Protein AF-A0A2A2KMS5-F1 (afdb_monomer_lite)

InterPro domains:
  IPR016186 C-type lectin-like/link domain superfamily [G3DSA:3.10.100.10] (12-139)
  IPR016187 C-type lectin fold [SSF56436] (12-123)

Sequence (146 aa):
MTSGSTTSSASSTTTAIPDCQAAYGQFGIGWTYWPGDATSEPGCFGVVDDANVASPDVQGIKDFCTNGGPPGATPASFHSQAQYDFLNTPTRLGSAAPAWLNLYYDMTTGVLMWIDGSPVDYIRAPLTSTDPTTTMQGWFFDVITL

Foldseek 3Di:
DDDDDDDPPDPPPPPPQDDLCVVKVVLVWDKDWDCDDPFGHTDIDTEDDDPVQDDQDLVSQQVCQCVSTDHPGGFADDGDPVVVVVCPDCVRCNNCPLPEGQWEAAPVVRDIAGVSRDDPNDDDFPPPDPDLQPPRVRHDYHYDDD

Organism: NCBI:txid2018661

Secondary structure (DSSP, 8-state):
---------------PPP-HHHHHGGGSSEEEEE---SSS--EEEEE---TT---SSHHHHHHHHHHHSSTT--PPP---HHHHHHHSSTTTTGGGPSPP-SEEEETTTTEEEETT--------S-TT-S-TTTS--SS---EE--

Radius of gyration: 19.94 Å; chains: 1; bounding box: 72×35×49 Å

pLDDT: mean 72.01, std 18.48, range [36.19, 93.88]

Structure (mmCIF, N/CA/C/O backbone):
data_AF-A0A2A2KMS5-F1
#
_entry.id   AF-A0A2A2KMS5-F1
#
loop_
_atom_site.group_PDB
_atom_site.id
_atom_site.type_symbol
_atom_site.label_atom_id
_atom_site.label_alt_id
_atom_site.label_comp_id
_atom_site.label_asym_id
_atom_site.label_entity_id
_atom_site.label_seq_id
_atom_site.pdbx_PDB_ins_code
_atom_site.Cartn_x
_atom_site.Cartn_y
_atom_site.Cartn_z
_atom_site.occupancy
_atom_site.B_iso_or_equiv
_atom_site.auth_seq_id
_atom_site.auth_comp_id
_atom_site.auth_asym_id
_atom_site.auth_atom_id
_atom_site.pdbx_PDB_model_num
ATOM 1 N N . MET A 1 1 ? 50.938 -22.077 32.278 1.00 42.78 1 MET A N 1
ATOM 2 C CA . MET A 1 1 ? 49.485 -22.012 32.023 1.00 42.78 1 MET A CA 1
ATOM 3 C C . MET A 1 1 ? 49.242 -20.756 31.209 1.00 42.78 1 MET A C 1
ATOM 5 O O . MET A 1 1 ? 49.459 -19.665 31.714 1.00 42.78 1 MET A O 1
ATOM 9 N N . THR A 1 2 ? 48.966 -20.920 29.921 1.00 37.75 2 THR A N 1
ATOM 10 C CA . THR A 1 2 ? 48.844 -19.838 28.938 1.00 37.75 2 THR A CA 1
ATOM 11 C C . THR A 1 2 ? 47.369 -19.455 28.853 1.00 37.75 2 THR A C 1
ATOM 13 O O . THR A 1 2 ? 46.577 -20.234 28.332 1.00 37.75 2 THR A O 1
ATOM 16 N N . SER A 1 3 ? 46.978 -18.300 29.395 1.00 40.94 3 SER A N 1
ATOM 17 C CA . SER A 1 3 ? 45.624 -17.768 29.196 1.00 40.94 3 SER A CA 1
ATOM 18 C C . SER A 1 3 ? 45.600 -16.953 27.910 1.00 40.94 3 SER A C 1
ATOM 20 O O . SER A 1 3 ? 46.108 -15.835 27.864 1.00 40.94 3 SER A O 1
ATOM 22 N N . GLY A 1 4 ? 45.034 -17.542 26.858 1.00 36.56 4 GLY A N 1
ATOM 23 C CA . GLY A 1 4 ? 44.615 -16.818 25.667 1.00 36.56 4 GLY A CA 1
ATOM 24 C C . GLY A 1 4 ? 43.262 -16.169 25.931 1.00 36.56 4 GLY A C 1
ATOM 25 O O . GLY A 1 4 ? 42.270 -16.871 26.105 1.00 36.56 4 GLY A O 1
ATOM 26 N N . SER A 1 5 ? 43.223 -14.839 25.972 1.00 42.84 5 SER A N 1
ATOM 27 C CA . SER A 1 5 ? 41.966 -14.095 25.917 1.00 42.84 5 SER A CA 1
ATOM 28 C C . SER A 1 5 ? 41.527 -14.004 24.462 1.00 42.84 5 SER A C 1
ATOM 30 O O . SER A 1 5 ? 42.164 -13.345 23.644 1.00 42.84 5 SER A O 1
ATOM 32 N N . THR A 1 6 ? 40.447 -14.708 24.147 1.00 38.12 6 THR A N 1
ATOM 33 C CA . THR A 1 6 ? 39.718 -14.639 22.883 1.00 38.12 6 THR A CA 1
ATOM 34 C C . THR A 1 6 ? 39.171 -13.234 22.663 1.00 38.12 6 THR A C 1
ATOM 36 O O . THR A 1 6 ? 38.323 -12.758 23.417 1.00 38.12 6 THR A O 1
ATOM 39 N N . THR A 1 7 ? 39.641 -12.579 21.607 1.00 40.41 7 THR A N 1
ATOM 40 C CA . THR A 1 7 ? 39.028 -11.381 21.041 1.00 40.41 7 THR A CA 1
ATOM 41 C C . THR A 1 7 ? 37.698 -11.788 20.409 1.00 40.41 7 THR A C 1
ATOM 43 O O . THR A 1 7 ? 37.676 -12.490 19.400 1.00 40.41 7 THR A O 1
ATOM 46 N N . SER A 1 8 ? 36.578 -11.382 21.004 1.00 40.72 8 SER A N 1
ATOM 47 C CA . SER A 1 8 ? 35.264 -11.521 20.378 1.00 40.72 8 SER A CA 1
ATOM 48 C C . SER A 1 8 ? 35.174 -10.545 19.207 1.00 40.72 8 SER A C 1
ATOM 50 O O . SER A 1 8 ? 35.005 -9.342 19.402 1.00 40.72 8 SER A O 1
ATOM 52 N N . SER A 1 9 ? 35.312 -11.047 17.982 1.00 39.84 9 SER A N 1
ATOM 53 C CA . SER A 1 9 ? 34.976 -10.293 16.776 1.00 39.84 9 SER A CA 1
ATOM 54 C C . SER A 1 9 ? 33.463 -10.082 16.736 1.00 39.84 9 SER A C 1
ATOM 56 O O . SER A 1 9 ? 32.705 -11.014 16.476 1.00 39.84 9 SER A O 1
ATOM 58 N N . ALA A 1 10 ? 33.017 -8.854 16.998 1.00 48.78 10 ALA A N 1
ATOM 59 C CA . ALA A 1 10 ? 31.669 -8.429 16.658 1.00 48.78 10 ALA A CA 1
ATOM 60 C C . ALA A 1 10 ? 31.538 -8.456 15.127 1.00 48.78 10 ALA A C 1
ATOM 62 O O . ALA A 1 10 ? 32.178 -7.673 14.426 1.00 48.78 10 ALA A O 1
ATOM 63 N N . SER A 1 11 ? 30.755 -9.399 14.606 1.00 42.38 11 SER A N 1
ATOM 64 C CA . SER A 1 11 ? 30.385 -9.426 13.194 1.00 42.38 11 SER A CA 1
ATOM 65 C C . SER A 1 11 ? 29.324 -8.351 12.976 1.00 42.38 11 SER A C 1
ATOM 67 O O . SER A 1 11 ? 28.158 -8.530 13.317 1.00 42.38 11 SER A O 1
ATOM 69 N N . SER A 1 12 ? 29.741 -7.189 12.482 1.00 47.47 12 SER A N 1
ATOM 70 C CA . SER A 1 12 ? 28.830 -6.147 12.020 1.00 47.47 12 SER A CA 1
ATOM 71 C C . SER A 1 12 ? 28.244 -6.596 10.686 1.00 47.47 12 SER A C 1
ATOM 73 O O . SER A 1 12 ? 28.841 -6.384 9.634 1.00 47.47 12 SER A O 1
ATOM 75 N N . THR A 1 13 ? 27.096 -7.269 10.714 1.00 44.38 13 THR A N 1
ATOM 76 C CA . THR A 1 13 ? 26.339 -7.547 9.493 1.00 44.38 13 THR A CA 1
ATOM 77 C C . THR A 1 13 ? 25.723 -6.227 9.046 1.00 44.38 13 THR A C 1
ATOM 79 O O . THR A 1 13 ? 24.723 -5.771 9.591 1.00 44.38 13 THR A O 1
ATOM 82 N N . THR A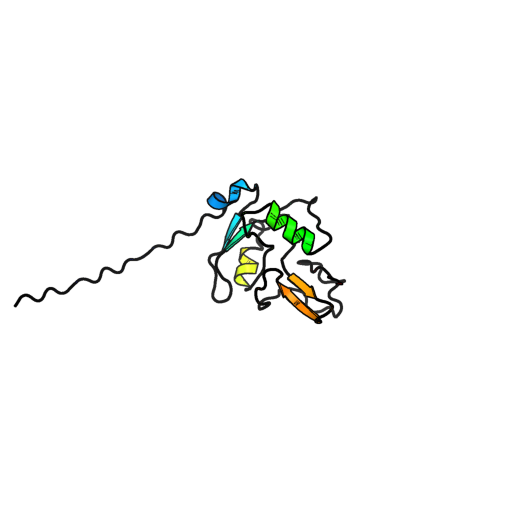 1 14 ? 26.361 -5.551 8.095 1.00 48.41 14 THR A N 1
ATOM 83 C CA . THR A 1 14 ? 25.714 -4.464 7.363 1.00 48.41 14 THR A CA 1
ATOM 84 C C . THR A 1 14 ? 24.609 -5.110 6.537 1.00 48.41 14 THR A C 1
ATOM 86 O O . THR A 1 14 ? 24.880 -5.676 5.480 1.00 48.41 14 THR A O 1
ATOM 89 N N . THR A 1 15 ? 23.378 -5.115 7.047 1.00 56.84 15 THR A N 1
ATOM 90 C CA . THR A 1 15 ? 22.212 -5.546 6.274 1.00 56.84 15 THR A CA 1
ATOM 91 C C . THR A 1 15 ? 22.115 -4.620 5.069 1.00 56.84 15 THR A C 1
ATOM 93 O O . THR A 1 15 ? 21.795 -3.440 5.213 1.00 56.84 15 THR A O 1
ATOM 96 N N . ALA A 1 16 ? 22.484 -5.123 3.891 1.00 71.06 16 ALA A N 1
ATOM 97 C CA . ALA A 1 16 ? 22.316 -4.383 2.654 1.00 71.06 16 ALA A CA 1
ATOM 98 C C . ALA A 1 16 ? 20.827 -4.056 2.503 1.00 71.06 16 ALA A C 1
ATOM 100 O O . ALA A 1 16 ? 19.985 -4.943 2.646 1.00 71.06 16 ALA A O 1
ATOM 101 N N . ILE A 1 17 ? 20.511 -2.783 2.259 1.00 77.94 17 ILE A N 1
ATOM 102 C CA . ILE A 1 17 ? 19.147 -2.356 1.951 1.00 77.94 17 ILE A CA 1
ATOM 103 C C . ILE A 1 17 ? 18.710 -3.132 0.697 1.00 77.94 17 ILE A C 1
ATOM 105 O O . ILE A 1 17 ? 19.404 -3.033 -0.319 1.00 77.94 17 ILE A O 1
ATOM 109 N N . PRO A 1 18 ? 17.618 -3.916 0.749 1.00 87.38 18 PRO A N 1
ATOM 110 C CA . PRO A 1 18 ? 17.107 -4.618 -0.418 1.00 87.38 18 PRO A CA 1
ATOM 111 C C . PRO A 1 18 ? 16.808 -3.650 -1.564 1.00 87.38 18 PRO A C 1
ATOM 113 O O . PRO A 1 18 ? 16.114 -2.648 -1.386 1.00 87.38 18 PRO A O 1
ATOM 116 N N . ASP A 1 19 ? 17.314 -3.962 -2.755 1.00 90.25 19 ASP A N 1
ATOM 117 C CA . ASP A 1 19 ? 16.986 -3.221 -3.970 1.00 90.25 19 ASP A CA 1
ATOM 118 C C . ASP A 1 19 ? 15.715 -3.811 -4.598 1.00 90.25 19 ASP A C 1
ATOM 120 O O . ASP A 1 19 ? 15.759 -4.736 -5.414 1.00 90.25 19 ASP A O 1
ATOM 124 N N . CYS A 1 20 ? 14.561 -3.285 -4.182 1.00 92.44 20 CYS A N 1
ATOM 125 C CA . CYS A 1 20 ? 13.266 -3.716 -4.708 1.00 92.44 20 CYS A CA 1
ATOM 126 C C . CYS A 1 20 ? 13.131 -3.459 -6.214 1.00 92.44 20 CYS A C 1
ATOM 128 O O . CYS A 1 20 ? 12.462 -4.231 -6.898 1.00 92.44 20 CYS A O 1
ATOM 130 N N . GLN A 1 21 ? 13.765 -2.407 -6.745 1.00 90.75 21 GLN A N 1
ATOM 131 C CA . GLN A 1 21 ? 13.703 -2.110 -8.174 1.00 90.75 21 GLN A CA 1
ATOM 132 C C . GLN A 1 21 ? 14.491 -3.146 -8.974 1.00 90.75 21 GLN A C 1
ATOM 134 O O . GLN A 1 21 ? 14.004 -3.619 -10.000 1.00 90.75 21 GLN A O 1
ATOM 139 N N . ALA A 1 22 ? 15.667 -3.555 -8.500 1.00 90.00 22 ALA A N 1
ATOM 140 C CA . ALA A 1 22 ? 16.408 -4.650 -9.119 1.00 90.00 22 ALA A CA 1
ATOM 141 C C . ALA A 1 22 ? 15.656 -5.989 -9.021 1.00 90.00 22 ALA A C 1
ATOM 143 O O . ALA A 1 22 ? 15.679 -6.772 -9.970 1.00 90.00 22 ALA A O 1
ATOM 144 N N . ALA A 1 23 ? 14.968 -6.251 -7.905 1.00 88.75 23 ALA A N 1
ATOM 145 C CA . ALA A 1 23 ? 14.243 -7.505 -7.687 1.00 88.75 23 ALA A CA 1
ATOM 146 C C . ALA A 1 23 ? 12.942 -7.615 -8.507 1.00 88.75 23 ALA A C 1
ATOM 148 O O . ALA A 1 23 ? 12.628 -8.678 -9.051 1.00 88.75 23 ALA A O 1
ATOM 149 N N . TYR A 1 24 ? 12.178 -6.525 -8.601 1.00 90.81 24 TYR A N 1
ATOM 150 C CA . TYR A 1 24 ? 10.800 -6.541 -9.104 1.00 90.81 24 TYR A CA 1
ATOM 151 C C . TYR A 1 24 ? 10.557 -5.588 -10.282 1.00 90.81 24 TYR A C 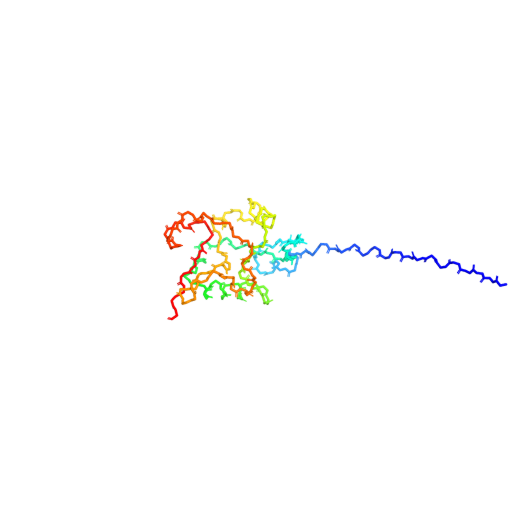1
ATOM 153 O O . TYR A 1 24 ? 9.461 -5.551 -10.838 1.00 90.81 24 TYR A O 1
ATOM 161 N N . GLY A 1 25 ? 11.576 -4.872 -10.759 1.00 85.50 25 GLY A N 1
ATOM 162 C CA . GLY A 1 25 ? 11.449 -3.977 -11.915 1.00 85.50 25 GLY A CA 1
ATOM 163 C C . GLY A 1 25 ? 11.005 -4.674 -13.208 1.00 85.50 25 GLY A C 1
ATOM 164 O O . GLY A 1 25 ? 10.450 -4.027 -14.091 1.00 85.50 25 GLY A O 1
ATOM 165 N N . GLN A 1 26 ? 11.172 -5.998 -13.305 1.00 85.50 26 GLN A N 1
ATOM 166 C CA . GLN A 1 26 ? 10.671 -6.817 -14.419 1.00 85.50 26 GLN A CA 1
ATOM 167 C C . GLN A 1 26 ? 9.144 -6.764 -14.603 1.00 85.50 26 GLN A C 1
ATOM 169 O O . GLN A 1 26 ? 8.660 -7.057 -15.691 1.00 85.50 26 GLN A O 1
ATOM 174 N N . PHE A 1 27 ? 8.396 -6.354 -13.573 1.00 81.88 27 PHE A N 1
ATOM 175 C CA . PHE A 1 27 ? 6.944 -6.170 -13.634 1.00 81.88 27 PHE A CA 1
ATOM 176 C C . PHE A 1 27 ? 6.528 -4.832 -14.270 1.00 81.88 27 PHE A C 1
ATOM 178 O O . PHE A 1 27 ? 5.343 -4.538 -14.359 1.00 81.88 27 PHE A O 1
ATOM 185 N N . GLY A 1 28 ? 7.482 -4.003 -14.716 1.00 77.62 28 GLY A N 1
ATOM 186 C CA . GLY A 1 28 ? 7.192 -2.707 -15.346 1.00 77.62 28 GLY A CA 1
ATOM 187 C C . GLY A 1 28 ? 6.677 -1.641 -14.373 1.00 77.62 28 GLY A C 1
ATOM 188 O O . GLY A 1 28 ? 6.212 -0.591 -14.802 1.00 77.62 28 GLY A O 1
ATOM 189 N N . ILE A 1 29 ? 6.778 -1.911 -13.071 1.00 81.75 29 ILE A N 1
ATOM 190 C CA . ILE A 1 29 ? 6.314 -1.067 -11.969 1.00 81.75 29 ILE A CA 1
ATOM 191 C C . ILE A 1 29 ? 7.532 -0.439 -11.280 1.00 81.75 29 ILE A C 1
ATOM 193 O O . ILE A 1 29 ? 8.599 -1.057 -11.201 1.00 81.75 29 ILE A O 1
ATOM 197 N N . GLY A 1 30 ? 7.385 0.793 -10.787 1.00 84.88 30 GLY A N 1
ATOM 198 C CA . GLY A 1 30 ? 8.384 1.422 -9.923 1.00 84.88 30 GLY A CA 1
ATOM 199 C C . GLY A 1 30 ? 8.287 0.867 -8.503 1.00 84.88 30 GLY A C 1
ATOM 200 O O . GLY A 1 30 ? 7.249 1.023 -7.861 1.00 84.88 30 GLY A O 1
ATOM 201 N N . TRP A 1 31 ? 9.356 0.238 -8.013 1.00 89.94 31 TRP A N 1
ATOM 202 C CA . TRP A 1 31 ? 9.422 -0.379 -6.689 1.00 89.94 31 TRP A CA 1
ATOM 203 C C . TRP A 1 31 ? 10.362 0.379 -5.756 1.00 89.94 31 TRP A C 1
ATOM 205 O O . TRP A 1 31 ? 11.508 0.667 -6.096 1.00 89.94 31 TRP A O 1
ATOM 215 N N . THR A 1 32 ? 9.907 0.640 -4.534 1.00 91.75 32 THR A N 1
ATOM 216 C CA . THR A 1 32 ? 10.717 1.254 -3.477 1.00 91.75 32 THR A CA 1
ATOM 217 C C . THR A 1 32 ? 10.777 0.352 -2.253 1.00 91.75 32 THR A C 1
ATOM 219 O O . THR A 1 32 ? 9.796 -0.301 -1.900 1.00 91.75 32 THR A O 1
ATOM 222 N N . TYR A 1 33 ? 11.922 0.350 -1.575 1.00 93.88 33 TYR A N 1
ATOM 223 C CA . TYR A 1 33 ? 12.073 -0.326 -0.292 1.00 93.88 33 TYR A CA 1
ATOM 224 C C . TYR A 1 33 ? 11.723 0.613 0.859 1.00 93.88 33 TYR A C 1
ATOM 226 O O . TYR A 1 33 ? 12.277 1.711 0.953 1.00 93.88 33 TYR A O 1
ATOM 234 N N . TRP A 1 34 ? 10.839 0.168 1.742 1.00 93.62 34 TRP A N 1
ATOM 235 C CA . TRP A 1 34 ? 10.599 0.760 3.050 1.00 93.62 34 TRP A CA 1
ATOM 236 C C . TRP A 1 34 ? 11.400 -0.022 4.105 1.00 93.62 34 TRP A C 1
ATOM 238 O O . TRP A 1 34 ? 11.227 -1.237 4.205 1.00 93.62 34 TRP A O 1
ATOM 248 N N . PRO A 1 35 ? 12.272 0.630 4.895 1.00 93.81 35 PRO A N 1
ATOM 249 C CA . PRO A 1 35 ? 13.103 -0.048 5.892 1.00 93.81 35 PRO A CA 1
ATOM 250 C C . PRO A 1 35 ? 12.374 -0.492 7.164 1.00 93.81 35 PRO A C 1
ATOM 252 O O . PRO A 1 35 ? 12.996 -1.172 7.979 1.00 93.81 35 PRO A O 1
ATOM 255 N N . GLY A 1 36 ? 11.100 -0.144 7.333 1.00 93.81 36 GLY A N 1
ATOM 256 C CA . GLY A 1 36 ? 10.374 -0.393 8.571 1.00 93.81 36 GLY A CA 1
ATOM 257 C C . GLY A 1 36 ? 10.600 0.690 9.627 1.00 93.81 36 GLY A C 1
ATOM 258 O O . GLY A 1 36 ? 11.527 1.501 9.550 1.00 93.81 36 GLY A O 1
ATOM 259 N N . ASP A 1 37 ? 9.737 0.682 10.634 1.00 93.38 37 ASP A N 1
ATOM 260 C CA . ASP A 1 37 ? 9.872 1.439 11.874 1.00 93.38 37 ASP A CA 1
ATOM 261 C C . ASP A 1 37 ? 9.340 0.615 13.064 1.00 93.38 37 ASP A C 1
ATOM 263 O O . ASP A 1 37 ? 9.283 -0.611 13.007 1.00 93.38 37 ASP A O 1
ATOM 267 N N . ALA A 1 38 ? 9.011 1.263 14.184 1.00 92.00 38 ALA A N 1
ATOM 268 C CA . ALA A 1 38 ? 8.545 0.573 15.385 1.00 92.00 38 ALA A CA 1
ATOM 269 C C . ALA A 1 38 ? 7.157 -0.081 15.241 1.00 92.00 38 ALA A C 1
ATOM 271 O O . ALA A 1 38 ? 6.826 -0.946 16.051 1.00 92.00 38 ALA A O 1
ATOM 272 N N . THR A 1 39 ? 6.342 0.347 14.273 1.00 88.06 39 THR A N 1
ATOM 273 C CA . THR A 1 39 ? 4.965 -0.136 14.076 1.00 88.06 39 THR A CA 1
ATOM 274 C C . THR A 1 39 ? 4.714 -0.675 12.672 1.00 88.06 39 THR A C 1
ATOM 276 O O . THR A 1 39 ? 3.678 -1.277 12.438 1.00 88.06 39 THR A O 1
ATOM 279 N N . SER A 1 40 ? 5.654 -0.501 11.745 1.00 89.44 40 SER A N 1
ATOM 280 C CA . SER A 1 40 ? 5.550 -0.930 10.354 1.00 89.44 40 SER A CA 1
ATOM 281 C C . SER A 1 40 ? 6.733 -1.815 9.973 1.00 89.44 40 SER A C 1
ATOM 283 O O . SER A 1 40 ? 7.890 -1.417 10.114 1.00 89.44 40 SER A O 1
ATOM 285 N N . GLU A 1 41 ? 6.456 -3.015 9.468 1.00 91.62 41 GLU A N 1
ATOM 286 C CA . GLU A 1 41 ? 7.494 -3.933 8.999 1.00 91.62 41 GLU A CA 1
ATOM 287 C C . GLU A 1 41 ? 8.156 -3.435 7.696 1.00 91.62 41 GLU A C 1
ATOM 289 O O . GLU A 1 41 ? 7.526 -2.734 6.897 1.00 91.62 41 GLU A O 1
ATOM 294 N N . PRO A 1 42 ? 9.437 -3.772 7.449 1.00 93.19 42 PRO A N 1
ATOM 295 C CA . PRO A 1 42 ? 10.085 -3.479 6.175 1.00 93.19 42 PRO A CA 1
ATOM 296 C C . PRO A 1 42 ? 9.407 -4.196 5.003 1.00 93.19 42 PRO A C 1
ATOM 298 O O . PRO A 1 42 ? 8.951 -5.330 5.133 1.00 93.19 42 PRO A O 1
ATOM 301 N N . GLY A 1 43 ? 9.422 -3.581 3.820 1.00 92.50 43 GLY A N 1
ATOM 302 C CA . GLY A 1 43 ? 8.783 -4.169 2.643 1.00 92.50 43 GLY A CA 1
ATOM 303 C C . GLY A 1 43 ? 9.063 -3.440 1.335 1.00 92.50 43 GLY A C 1
ATOM 304 O O . GLY A 1 43 ? 9.547 -2.307 1.317 1.00 92.50 43 GLY A O 1
ATOM 305 N N . CYS A 1 44 ? 8.752 -4.105 0.223 1.00 93.19 44 CYS A N 1
ATOM 306 C CA . CYS A 1 44 ? 8.813 -3.519 -1.113 1.00 93.19 44 CYS A CA 1
ATOM 307 C C . CYS A 1 44 ? 7.425 -3.054 -1.548 1.00 93.19 44 CYS A C 1
ATOM 309 O O . CYS A 1 44 ? 6.480 -3.837 -1.536 1.00 93.19 44 CYS A O 1
ATOM 311 N N . PHE A 1 45 ? 7.329 -1.803 -1.990 1.00 91.56 45 PHE A N 1
ATOM 312 C CA . PHE A 1 45 ? 6.083 -1.186 -2.437 1.00 91.56 45 PHE A CA 1
ATOM 313 C C . PHE A 1 45 ? 6.197 -0.809 -3.908 1.00 91.56 45 PHE A C 1
ATOM 315 O O . PHE A 1 45 ? 7.138 -0.111 -4.289 1.00 91.56 45 PHE A O 1
ATOM 322 N N . GLY A 1 46 ? 5.252 -1.288 -4.714 1.00 89.31 46 GLY A N 1
ATOM 323 C CA . GLY A 1 46 ? 5.127 -0.966 -6.131 1.00 89.31 46 GLY A CA 1
ATOM 324 C C . GLY A 1 46 ? 4.008 0.046 -6.354 1.00 89.31 46 GLY A C 1
ATOM 325 O O . GLY A 1 46 ? 2.935 -0.099 -5.772 1.00 89.31 46 GLY A O 1
ATOM 326 N N . VAL A 1 47 ? 4.247 1.060 -7.185 1.00 85.12 47 VAL A N 1
ATOM 327 C CA . VAL A 1 47 ? 3.224 2.051 -7.557 1.00 85.12 47 VAL A CA 1
ATOM 328 C C . VAL A 1 47 ? 2.876 1.909 -9.028 1.00 85.12 47 VAL A C 1
ATOM 330 O O . VAL A 1 47 ? 3.750 1.986 -9.893 1.00 85.12 47 VAL A O 1
ATOM 333 N N . VAL A 1 48 ? 1.586 1.736 -9.301 1.00 80.00 48 VAL A N 1
ATOM 334 C CA . VAL A 1 48 ? 1.042 1.672 -10.657 1.00 80.00 48 VAL A CA 1
ATOM 335 C C . VAL A 1 48 ? 0.257 2.941 -10.931 1.00 80.00 48 VAL A C 1
ATOM 337 O O . VAL A 1 48 ? -0.697 3.246 -10.223 1.00 80.00 48 VAL A O 1
ATOM 340 N N . ASP A 1 49 ? 0.670 3.657 -11.972 1.00 76.94 49 ASP A N 1
ATOM 341 C CA . ASP A 1 49 ? -0.004 4.848 -12.479 1.00 76.94 49 ASP A CA 1
ATOM 342 C C . ASP A 1 49 ? -0.641 4.526 -13.838 1.00 76.94 49 ASP A C 1
ATOM 344 O O . ASP A 1 49 ? -0.101 4.854 -14.895 1.00 76.94 49 ASP A O 1
ATOM 348 N N . ASP A 1 50 ? -1.749 3.781 -13.813 1.00 71.31 50 ASP A N 1
ATOM 349 C CA . ASP A 1 50 ? -2.504 3.426 -15.017 1.00 71.31 50 ASP A CA 1
ATOM 350 C C . ASP A 1 50 ? -3.975 3.813 -14.853 1.00 71.31 50 ASP A C 1
ATOM 352 O O . ASP A 1 50 ? -4.738 3.178 -14.125 1.00 71.31 50 ASP A O 1
ATOM 356 N N . ALA A 1 51 ? -4.380 4.850 -15.588 1.00 64.31 51 ALA A N 1
ATOM 357 C CA . ALA A 1 51 ? -5.747 5.363 -15.604 1.00 64.31 51 ALA A CA 1
ATOM 358 C C . ALA A 1 51 ? -6.788 4.347 -16.117 1.00 64.31 51 ALA A C 1
ATOM 360 O O . ALA A 1 51 ? -7.987 4.577 -15.965 1.00 64.31 51 ALA A O 1
ATOM 361 N N . ASN A 1 52 ? -6.356 3.237 -16.726 1.00 62.81 52 ASN A N 1
ATOM 362 C CA . ASN A 1 52 ? -7.233 2.164 -17.196 1.00 62.81 52 ASN A CA 1
ATOM 363 C C . ASN A 1 52 ? -7.405 1.041 -16.163 1.00 62.81 52 ASN A C 1
ATOM 365 O O . ASN A 1 52 ? -8.282 0.194 -16.331 1.00 62.81 52 ASN A O 1
ATOM 369 N N . VAL A 1 53 ? -6.614 1.040 -15.086 1.00 62.62 53 VAL A N 1
ATOM 370 C CA . VAL A 1 53 ? -6.733 0.102 -13.961 1.00 62.62 53 VAL A CA 1
ATOM 371 C C . VAL A 1 53 ? -7.622 0.738 -12.890 1.00 62.62 53 VAL A C 1
ATOM 373 O O . VAL A 1 53 ? -7.217 1.021 -11.766 1.00 62.62 53 VAL A O 1
ATOM 376 N N . ALA A 1 54 ? -8.873 1.002 -13.259 1.00 59.22 54 ALA A N 1
ATOM 377 C CA . ALA A 1 54 ? -9.921 1.309 -12.297 1.00 59.22 54 ALA A CA 1
ATOM 378 C C . ALA A 1 54 ? -10.650 0.001 -11.974 1.00 59.22 54 ALA A C 1
ATOM 380 O O . ALA A 1 54 ? -11.509 -0.437 -12.740 1.00 59.22 54 ALA A O 1
ATOM 381 N N . SER A 1 55 ? -10.280 -0.650 -10.868 1.00 63.75 55 SER A N 1
ATOM 382 C CA . SER A 1 55 ? -11.080 -1.765 -10.359 1.00 63.75 55 SER A CA 1
ATOM 383 C C . SER A 1 55 ? -12.291 -1.203 -9.615 1.00 63.75 55 SER A C 1
ATOM 385 O O . SER A 1 55 ? -12.101 -0.356 -8.741 1.00 63.75 55 SER A O 1
ATOM 387 N N . PRO A 1 56 ? -13.520 -1.638 -9.934 1.00 61.22 56 PRO A N 1
ATOM 388 C CA . PRO A 1 56 ? -14.705 -1.216 -9.200 1.00 61.22 56 PRO A CA 1
ATOM 389 C C . PRO A 1 56 ? -14.834 -1.918 -7.847 1.00 61.22 56 PRO A C 1
ATOM 391 O O . PRO A 1 56 ? -15.657 -1.482 -7.052 1.00 61.22 56 PRO A O 1
ATOM 394 N N . ASP A 1 57 ? -14.069 -2.993 -7.609 1.00 68.12 57 ASP A N 1
ATOM 395 C CA . ASP A 1 57 ? -14.182 -3.792 -6.396 1.00 68.12 57 ASP A CA 1
ATOM 396 C C . ASP A 1 57 ? -12.837 -4.273 -5.817 1.00 68.12 57 ASP A C 1
ATOM 398 O O . ASP A 1 57 ? -11.802 -4.311 -6.498 1.00 68.12 57 ASP A O 1
ATOM 402 N N . VAL A 1 58 ? -12.867 -4.669 -4.540 1.00 70.50 58 VAL A N 1
ATOM 403 C CA . VAL A 1 58 ? -11.749 -5.265 -3.789 1.00 70.50 58 VAL A CA 1
ATOM 404 C C . VAL A 1 58 ? -11.109 -6.446 -4.522 1.00 70.50 58 VAL A C 1
ATOM 406 O O . VAL A 1 58 ? -9.883 -6.590 -4.493 1.00 70.50 58 VAL A O 1
ATOM 409 N N . GLN A 1 59 ? -11.903 -7.315 -5.152 1.00 76.44 59 GLN A N 1
ATOM 410 C CA . GLN A 1 59 ? -11.374 -8.519 -5.789 1.00 76.44 59 GLN A CA 1
ATOM 411 C C . GLN A 1 59 ? -10.522 -8.161 -7.006 1.00 76.44 59 GLN A C 1
ATOM 413 O O . GLN A 1 59 ? -9.419 -8.687 -7.141 1.00 76.44 59 GLN A O 1
ATOM 418 N N . GLY A 1 60 ? -10.955 -7.213 -7.832 1.00 77.88 60 GLY A N 1
ATOM 419 C CA . GLY A 1 60 ? -10.177 -6.764 -8.980 1.00 77.88 60 GLY A CA 1
ATOM 420 C C . GLY A 1 60 ? -8.865 -6.075 -8.584 1.00 77.88 60 GLY A C 1
ATOM 421 O O . GLY A 1 60 ? -7.873 -6.223 -9.295 1.00 77.88 60 GLY A O 1
ATOM 422 N N . ILE A 1 61 ? -8.788 -5.416 -7.418 1.00 76.94 61 ILE A N 1
ATOM 423 C CA . ILE A 1 61 ? -7.515 -4.874 -6.899 1.00 76.94 61 ILE A CA 1
ATOM 424 C C . ILE A 1 61 ? -6.578 -6.022 -6.483 1.00 76.94 61 ILE A C 1
ATOM 426 O O . ILE A 1 61 ? -5.391 -6.008 -6.818 1.00 76.94 61 ILE A O 1
ATOM 430 N N . LYS A 1 62 ? -7.096 -7.057 -5.802 1.00 79.75 62 LYS A N 1
ATOM 431 C CA . LYS A 1 62 ? -6.303 -8.255 -5.462 1.00 79.75 62 LYS A CA 1
ATOM 432 C C . LYS A 1 62 ? -5.794 -8.965 -6.709 1.00 79.75 62 LYS A C 1
ATOM 434 O O . LYS A 1 62 ? -4.617 -9.324 -6.767 1.00 79.75 62 LYS A O 1
ATOM 439 N N . ASP A 1 63 ? -6.664 -9.153 -7.695 1.00 83.38 63 ASP A N 1
ATOM 440 C CA . ASP A 1 63 ? -6.325 -9.799 -8.959 1.00 83.38 63 ASP A CA 1
ATOM 441 C C . ASP A 1 63 ? -5.277 -8.981 -9.711 1.00 83.38 63 ASP A C 1
ATOM 443 O O . ASP A 1 63 ? -4.340 -9.549 -10.270 1.00 83.38 63 ASP A O 1
ATOM 447 N N . PHE A 1 64 ? -5.373 -7.651 -9.675 1.00 83.62 64 PHE A N 1
ATOM 448 C CA . PHE A 1 64 ? -4.368 -6.775 -10.260 1.00 83.62 64 PHE A CA 1
ATOM 449 C C . PHE A 1 64 ? -2.991 -6.972 -9.615 1.00 83.62 64 PHE A C 1
ATOM 451 O O . PHE A 1 64 ? -2.021 -7.231 -10.325 1.00 83.62 64 PHE A O 1
ATOM 458 N N . CYS A 1 65 ? -2.887 -6.922 -8.284 1.00 84.75 65 CYS A N 1
ATOM 459 C CA . CYS A 1 65 ? -1.607 -7.133 -7.599 1.00 84.75 65 CYS A CA 1
ATOM 460 C C . CYS A 1 65 ? -1.061 -8.551 -7.817 1.00 84.75 65 CYS A C 1
ATOM 462 O O . CYS A 1 65 ? 0.132 -8.717 -8.062 1.00 84.75 65 CYS A O 1
ATOM 464 N N . THR A 1 66 ? -1.937 -9.557 -7.805 1.00 87.25 66 THR A N 1
ATOM 465 C CA . THR A 1 66 ? -1.566 -10.965 -8.008 1.00 87.25 66 THR A CA 1
ATOM 466 C C . THR A 1 66 ? -1.040 -11.226 -9.421 1.00 87.25 66 THR A C 1
ATOM 468 O O . THR A 1 66 ? -0.095 -11.994 -9.588 1.00 87.25 66 THR A O 1
ATOM 471 N N . ASN A 1 67 ? -1.638 -10.601 -10.440 1.00 86.06 67 ASN A N 1
ATOM 472 C CA . ASN A 1 67 ? -1.288 -10.832 -11.845 1.00 86.06 67 ASN A CA 1
ATOM 473 C C . ASN A 1 67 ? -0.234 -9.850 -12.383 1.00 86.06 67 ASN A C 1
ATOM 475 O O . ASN A 1 67 ? 0.466 -10.174 -13.341 1.00 86.06 67 ASN A O 1
ATOM 479 N N . GLY A 1 68 ? -0.136 -8.653 -11.801 1.00 82.69 68 GLY A N 1
ATOM 480 C CA . GLY A 1 68 ? 0.775 -7.585 -12.220 1.00 82.69 68 GLY A CA 1
ATOM 481 C C . GLY A 1 68 ? 2.048 -7.471 -11.382 1.00 82.69 68 GLY A C 1
ATOM 482 O O . GLY A 1 68 ? 2.977 -6.784 -11.794 1.00 82.69 68 GLY A O 1
ATOM 483 N N . GLY A 1 69 ? 2.108 -8.120 -10.218 1.00 86.56 69 GLY A N 1
ATOM 484 C CA . GLY A 1 69 ? 3.246 -8.079 -9.300 1.00 86.56 69 GLY A CA 1
ATOM 485 C C . GLY A 1 69 ? 3.986 -9.416 -9.150 1.00 86.56 69 GLY A C 1
ATOM 486 O O . GLY A 1 69 ? 3.634 -10.416 -9.780 1.00 86.56 69 GLY A O 1
ATOM 487 N N . PRO A 1 70 ? 5.031 -9.457 -8.300 1.00 88.75 70 PRO A N 1
ATOM 488 C CA . PRO A 1 70 ? 5.685 -10.702 -7.911 1.00 88.75 70 PRO A CA 1
ATOM 489 C C . PRO A 1 70 ? 4.725 -11.654 -7.179 1.00 88.75 70 PRO A C 1
ATOM 491 O O . PRO A 1 70 ? 3.735 -11.208 -6.596 1.00 88.75 70 PRO A O 1
ATOM 494 N N . PRO A 1 71 ? 5.031 -12.966 -7.135 1.00 89.25 71 PRO A N 1
ATOM 495 C CA . PRO A 1 71 ? 4.248 -13.921 -6.357 1.00 89.25 71 PRO A CA 1
ATOM 496 C C . PRO A 1 71 ? 4.069 -13.464 -4.904 1.00 89.25 71 PRO A C 1
ATOM 498 O O . PRO A 1 71 ? 5.048 -13.181 -4.216 1.00 89.25 71 PRO A O 1
ATOM 501 N N . GLY A 1 72 ? 2.817 -13.410 -4.446 1.00 86.81 72 GLY A N 1
ATOM 502 C CA . GLY A 1 72 ? 2.465 -12.944 -3.101 1.00 86.81 72 GLY A CA 1
ATOM 503 C C . GLY A 1 72 ? 2.299 -11.428 -2.966 1.00 86.81 72 GLY A C 1
ATOM 504 O O . GLY A 1 72 ? 2.062 -10.962 -1.856 1.00 86.81 72 GLY A O 1
ATOM 505 N N . ALA A 1 73 ? 2.394 -10.657 -4.054 1.00 87.94 73 ALA A N 1
ATOM 506 C CA . ALA A 1 73 ? 2.058 -9.240 -4.030 1.00 87.94 73 ALA A CA 1
ATOM 507 C C . ALA A 1 73 ? 0.579 -9.031 -3.680 1.00 87.94 73 ALA A C 1
ATOM 509 O O . ALA A 1 73 ? -0.319 -9.591 -4.310 1.00 87.94 73 ALA A O 1
ATOM 510 N N . THR A 1 74 ? 0.340 -8.176 -2.693 1.00 88.12 74 THR A N 1
ATOM 511 C CA . THR A 1 74 ? -0.988 -7.728 -2.276 1.00 88.12 74 THR A CA 1
ATOM 512 C C . THR A 1 74 ? -1.075 -6.210 -2.404 1.00 88.12 74 THR A C 1
ATOM 514 O O . THR A 1 74 ? -0.038 -5.538 -2.454 1.00 88.12 74 THR A O 1
ATOM 517 N N . PRO A 1 75 ? -2.288 -5.639 -2.446 1.00 84.88 75 PRO A N 1
ATOM 518 C CA . PRO A 1 75 ? -2.434 -4.194 -2.343 1.00 84.88 75 PRO A CA 1
ATOM 519 C C . PRO A 1 75 ? -1.828 -3.689 -1.021 1.00 84.88 75 PRO A C 1
ATOM 521 O O . PRO A 1 75 ? -1.711 -4.440 -0.051 1.00 84.88 75 PRO A O 1
ATOM 524 N N . ALA A 1 76 ? -1.402 -2.426 -0.982 1.00 86.62 76 ALA A N 1
ATOM 525 C CA . ALA A 1 76 ? -0.613 -1.897 0.132 1.00 86.62 76 ALA A CA 1
ATOM 526 C C . ALA A 1 76 ? -1.456 -1.552 1.375 1.00 86.62 76 ALA A C 1
ATOM 528 O O . ALA A 1 76 ? -2.499 -0.899 1.259 1.00 86.62 76 ALA A O 1
ATOM 529 N N . SER A 1 77 ? -0.959 -1.921 2.558 1.00 86.88 77 SER A N 1
ATOM 530 C CA . SER A 1 77 ? -1.417 -1.446 3.868 1.00 86.88 77 SER A CA 1
ATOM 531 C C . SER A 1 77 ? -0.459 -0.400 4.454 1.00 86.88 77 SER A C 1
ATOM 533 O O . SER A 1 77 ? 0.725 -0.335 4.102 1.00 86.88 77 SER A O 1
ATOM 535 N N . PHE A 1 78 ? -0.972 0.435 5.361 1.00 87.12 78 PHE A N 1
ATOM 536 C CA . PHE A 1 78 ? -0.172 1.395 6.122 1.00 87.12 78 PHE A CA 1
ATOM 537 C C . PHE A 1 78 ? 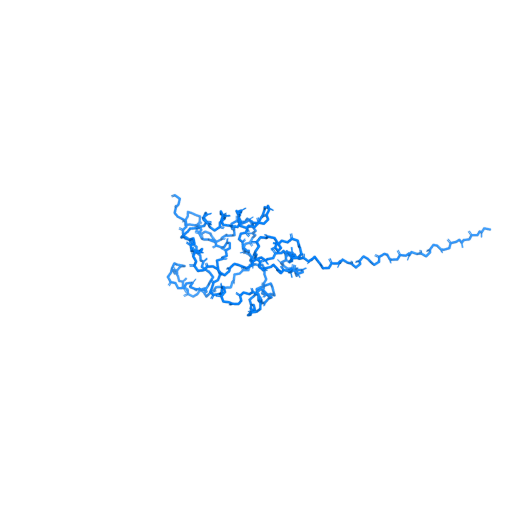-0.314 1.148 7.621 1.00 87.12 78 PHE A C 1
ATOM 539 O O . PHE A 1 78 ? -1.429 1.043 8.123 1.00 87.12 78 PHE A O 1
ATOM 546 N N . HIS A 1 79 ? 0.818 1.157 8.322 1.00 89.25 79 HIS A N 1
ATOM 547 C CA . HIS A 1 79 ? 0.919 0.864 9.757 1.00 89.25 79 HIS A CA 1
ATOM 548 C C . HIS A 1 79 ? 1.607 1.977 10.558 1.00 89.25 79 HIS A C 1
ATOM 550 O O . HIS A 1 79 ? 1.804 1.878 11.771 1.00 89.25 79 HIS A O 1
ATOM 556 N N . SER A 1 80 ? 2.006 3.069 9.898 1.00 89.31 80 SER A N 1
ATOM 557 C CA . SER A 1 80 ? 2.594 4.216 10.583 1.00 89.31 80 SER A CA 1
ATOM 558 C C . SER A 1 80 ? 2.508 5.507 9.770 1.00 89.31 80 SER A C 1
ATOM 560 O O . SER A 1 80 ? 2.442 5.509 8.537 1.00 89.31 80 SER A O 1
ATOM 562 N N . GLN A 1 81 ? 2.587 6.639 10.477 1.00 85.62 81 GLN A N 1
ATOM 563 C CA . GLN A 1 81 ? 2.711 7.953 9.845 1.00 85.62 81 GLN A CA 1
ATOM 564 C C . GLN A 1 81 ? 4.005 8.065 9.031 1.00 85.62 81 GLN A C 1
ATOM 566 O O . GLN A 1 81 ? 3.989 8.651 7.954 1.00 85.62 81 GLN A O 1
ATOM 571 N N . ALA A 1 82 ? 5.109 7.485 9.509 1.00 90.44 82 ALA A N 1
ATOM 572 C CA . ALA A 1 82 ? 6.388 7.562 8.813 1.00 90.44 82 ALA A CA 1
ATOM 573 C C . ALA A 1 82 ? 6.384 6.746 7.511 1.00 90.44 82 ALA A C 1
ATOM 575 O O . ALA A 1 82 ? 6.916 7.215 6.507 1.00 90.44 82 ALA A O 1
ATOM 576 N N . GLN A 1 83 ? 5.735 5.579 7.495 1.00 90.19 83 GLN A N 1
ATOM 577 C CA . GLN A 1 83 ? 5.529 4.784 6.286 1.00 90.19 83 GLN A CA 1
ATOM 578 C C . GLN A 1 83 ? 4.643 5.535 5.286 1.00 90.19 83 GLN A C 1
ATOM 580 O O . GLN A 1 83 ? 4.975 5.604 4.100 1.00 90.19 83 GLN A O 1
ATOM 585 N N . TYR A 1 84 ? 3.550 6.142 5.761 1.00 86.38 84 TYR A N 1
ATOM 586 C CA . TYR A 1 84 ? 2.698 6.992 4.932 1.00 86.38 84 TYR A CA 1
ATOM 587 C C . TYR A 1 84 ? 3.498 8.146 4.320 1.00 86.38 84 TYR A C 1
ATOM 589 O O . TYR A 1 84 ? 3.483 8.316 3.106 1.00 86.38 84 TYR A O 1
ATOM 597 N N . ASP A 1 85 ? 4.234 8.913 5.126 1.00 87.19 85 ASP A N 1
ATOM 598 C CA . ASP A 1 85 ? 5.014 10.064 4.652 1.00 87.19 85 ASP A CA 1
ATOM 599 C C . ASP A 1 85 ? 6.136 9.641 3.700 1.00 87.19 85 ASP A C 1
ATOM 601 O O . ASP A 1 85 ? 6.456 10.353 2.746 1.00 87.19 85 ASP A O 1
ATOM 605 N N . PHE A 1 86 ? 6.719 8.464 3.930 1.00 89.19 86 PHE A N 1
ATOM 606 C CA . PHE A 1 86 ? 7.710 7.890 3.039 1.00 89.19 86 PHE A CA 1
ATOM 607 C C . PHE A 1 86 ? 7.112 7.560 1.677 1.00 89.19 86 PHE A C 1
ATOM 609 O O . PHE A 1 86 ? 7.700 7.937 0.669 1.00 89.19 86 PHE A O 1
ATOM 616 N N . LEU A 1 87 ? 5.974 6.870 1.616 1.00 85.94 87 LEU A N 1
ATOM 617 C CA . LEU A 1 87 ? 5.375 6.455 0.346 1.00 85.94 87 LEU A CA 1
ATOM 618 C C . LEU A 1 87 ? 4.669 7.621 -0.363 1.00 85.94 87 LEU A C 1
ATOM 620 O O . LEU A 1 87 ? 4.731 7.718 -1.588 1.00 85.94 87 LEU A O 1
ATOM 624 N N . ASN A 1 88 ? 4.082 8.555 0.388 1.00 82.81 88 ASN A N 1
ATOM 625 C CA . ASN A 1 88 ? 3.330 9.708 -0.108 1.00 82.81 88 ASN A CA 1
ATOM 626 C C . ASN A 1 88 ? 4.226 10.890 -0.512 1.00 82.81 88 ASN A C 1
ATOM 628 O O . ASN A 1 88 ? 4.058 12.019 -0.042 1.00 82.81 88 ASN A O 1
ATOM 632 N N . THR A 1 89 ? 5.175 10.639 -1.414 1.00 83.25 89 THR A N 1
ATOM 633 C CA . THR A 1 89 ? 6.007 11.680 -2.031 1.00 83.25 89 THR A CA 1
ATOM 634 C C . THR A 1 89 ? 5.740 11.797 -3.533 1.00 83.25 89 THR A C 1
ATOM 636 O O . THR A 1 89 ? 5.435 10.793 -4.185 1.00 83.25 89 THR A O 1
ATOM 639 N N . PRO A 1 90 ? 5.952 12.984 -4.141 1.00 77.75 90 PRO A N 1
ATOM 640 C CA . PRO A 1 90 ? 5.850 13.158 -5.594 1.00 77.75 90 PRO A CA 1
ATOM 641 C C . PRO A 1 90 ? 6.776 12.240 -6.406 1.00 77.75 90 PRO A C 1
ATOM 643 O O . PRO A 1 90 ? 6.531 11.995 -7.577 1.00 77.75 90 PRO A O 1
ATOM 646 N N . THR A 1 91 ? 7.855 11.742 -5.800 1.00 79.81 91 THR A N 1
ATOM 647 C CA . THR A 1 91 ? 8.813 10.837 -6.448 1.00 79.81 91 THR A CA 1
ATOM 648 C C . THR A 1 91 ? 8.419 9.364 -6.394 1.00 79.81 91 THR A C 1
ATOM 650 O O . THR A 1 91 ? 8.984 8.583 -7.152 1.00 79.81 91 THR A O 1
ATOM 653 N N . ARG A 1 92 ? 7.512 8.969 -5.493 1.00 83.50 92 ARG A N 1
ATOM 654 C CA . ARG A 1 92 ? 7.096 7.569 -5.312 1.00 83.50 92 ARG A CA 1
ATOM 655 C C . ARG A 1 92 ? 5.671 7.356 -5.785 1.00 83.50 92 ARG A C 1
ATOM 657 O O . ARG A 1 92 ? 5.450 6.548 -6.672 1.00 83.50 92 ARG A O 1
ATOM 664 N N . LEU A 1 93 ? 4.734 8.114 -5.222 1.00 76.12 93 LEU A N 1
ATOM 665 C CA . LEU A 1 93 ? 3.334 8.072 -5.629 1.00 76.12 93 LEU A CA 1
ATOM 666 C C . LEU A 1 93 ? 3.057 8.961 -6.845 1.00 76.12 93 LEU A C 1
ATOM 668 O O . LEU A 1 93 ? 2.271 8.579 -7.701 1.00 76.12 93 LEU A O 1
ATOM 672 N N . GLY A 1 94 ? 3.736 10.107 -6.970 1.00 73.94 94 GLY A N 1
ATOM 673 C CA . GLY A 1 94 ? 3.641 10.955 -8.165 1.00 73.94 94 GLY A CA 1
ATOM 674 C C . GLY A 1 94 ? 2.200 11.284 -8.569 1.00 73.94 94 GLY A C 1
ATOM 675 O O . GLY A 1 94 ? 1.421 11.762 -7.745 1.00 73.94 94 GLY A O 1
ATOM 676 N N . SER A 1 95 ? 1.866 11.045 -9.840 1.00 72.44 95 SER A N 1
ATOM 677 C CA . SER A 1 95 ? 0.521 11.209 -10.413 1.00 72.44 95 SER A CA 1
ATOM 678 C C . SER A 1 95 ? -0.447 10.069 -10.095 1.00 72.44 95 SER A C 1
ATOM 680 O O . SER A 1 95 ? -1.645 10.256 -10.282 1.00 72.44 95 SER A O 1
ATOM 682 N N . ALA A 1 96 ? 0.027 8.962 -9.516 1.00 69.38 96 ALA A N 1
ATOM 683 C CA . ALA A 1 96 ? -0.825 7.858 -9.074 1.00 69.38 96 ALA A CA 1
ATOM 684 C C . ALA A 1 96 ? -1.667 8.209 -7.832 1.00 69.38 96 ALA A C 1
ATOM 686 O O . ALA A 1 96 ? -2.357 7.349 -7.297 1.00 69.38 96 ALA A O 1
ATOM 687 N N . ALA A 1 97 ? -1.592 9.443 -7.321 1.00 68.88 97 ALA A N 1
ATOM 688 C CA . ALA A 1 97 ? -2.431 9.923 -6.231 1.00 68.88 97 ALA A CA 1
ATOM 689 C C . ALA A 1 97 ? -3.753 10.515 -6.778 1.00 68.88 97 ALA A C 1
ATOM 691 O O . ALA A 1 97 ? -3.703 11.464 -7.565 1.00 68.88 97 ALA A O 1
ATOM 692 N N . PRO A 1 98 ? -4.934 10.053 -6.317 1.00 69.88 98 PRO A N 1
ATOM 693 C CA . PRO A 1 98 ? -5.151 9.053 -5.267 1.00 69.88 98 PRO A CA 1
ATOM 694 C C . PRO A 1 98 ? -4.910 7.613 -5.749 1.00 69.88 98 PRO A C 1
ATOM 696 O O . PRO A 1 98 ? -5.377 7.232 -6.817 1.00 69.88 98 PRO A O 1
ATOM 699 N N . ALA A 1 99 ? -4.242 6.810 -4.915 1.00 73.44 99 ALA A N 1
ATOM 700 C CA . ALA A 1 99 ? -3.959 5.403 -5.196 1.00 73.44 99 ALA A CA 1
ATOM 701 C C . ALA A 1 99 ? -4.939 4.476 -4.464 1.00 73.44 99 ALA A C 1
ATOM 703 O O . ALA A 1 99 ? -5.385 4.777 -3.351 1.00 73.44 99 ALA A O 1
ATOM 704 N N . TRP A 1 100 ? -5.225 3.324 -5.072 1.00 74.50 100 TRP A N 1
ATOM 705 C CA . TRP A 1 100 ? -5.939 2.228 -4.421 1.00 74.50 100 TRP A CA 1
ATOM 706 C C . TRP A 1 100 ? -5.059 1.556 -3.362 1.00 74.50 100 TRP A C 1
ATOM 708 O O . TRP A 1 100 ? -3.883 1.278 -3.602 1.00 74.50 100 TRP A O 1
ATOM 718 N N . LEU A 1 101 ? -5.640 1.288 -2.192 1.00 78.31 101 LEU A N 1
ATOM 719 C CA . LEU A 1 101 ? -4.991 0.606 -1.071 1.00 78.31 101 LEU A CA 1
ATOM 720 C C . LEU A 1 101 ? -5.769 -0.646 -0.673 1.00 78.31 101 LEU A C 1
ATOM 722 O O . LEU A 1 101 ? -6.843 -0.937 -1.190 1.00 78.31 101 LEU A O 1
ATOM 726 N N . ASN A 1 102 ? -5.230 -1.365 0.303 1.00 80.12 102 ASN A N 1
ATOM 727 C CA . ASN A 1 102 ? -5.754 -2.632 0.786 1.00 80.12 102 ASN A CA 1
ATOM 728 C C . ASN A 1 102 ? -6.905 -2.498 1.813 1.00 80.12 102 ASN A C 1
ATOM 730 O O . ASN A 1 102 ? -7.251 -3.495 2.449 1.00 80.12 102 ASN A O 1
ATOM 734 N N . LEU A 1 103 ? -7.426 -1.282 2.064 1.00 78.19 103 LEU A N 1
ATOM 735 C CA . LEU A 1 103 ? -8.354 -0.972 3.167 1.00 78.19 103 LEU A CA 1
ATOM 736 C C . LEU A 1 103 ? -9.806 -1.113 2.717 1.00 78.19 103 LEU A C 1
ATOM 738 O O . LEU A 1 103 ? -10.218 -0.459 1.761 1.00 78.19 103 LEU A O 1
ATOM 742 N N . TYR A 1 104 ? -10.609 -1.891 3.438 1.00 75.00 104 TYR A N 1
ATOM 743 C CA . TYR A 1 104 ? -12.039 -2.008 3.151 1.00 75.00 104 TYR A CA 1
ATOM 744 C C . TYR A 1 104 ? -12.884 -2.056 4.420 1.00 75.00 104 TYR A C 1
ATOM 746 O O . TYR A 1 104 ? -12.389 -2.332 5.518 1.00 75.00 104 TYR A O 1
ATOM 754 N N . TYR A 1 105 ? -14.171 -1.760 4.249 1.00 73.38 105 TYR A N 1
ATOM 755 C CA . TYR A 1 105 ? -15.176 -1.822 5.301 1.00 73.38 105 TYR A CA 1
ATOM 756 C C . TYR A 1 105 ? -16.122 -2.992 5.037 1.00 73.38 105 TYR A C 1
ATOM 758 O O . TYR A 1 105 ? -16.809 -3.029 4.015 1.00 73.38 105 TYR A O 1
ATOM 766 N N . ASP A 1 106 ? -16.158 -3.953 5.955 1.00 70.88 106 ASP A N 1
ATOM 767 C CA . ASP A 1 106 ? -17.100 -5.065 5.893 1.00 70.88 106 ASP A CA 1
ATOM 768 C C . ASP A 1 106 ? -18.442 -4.633 6.495 1.00 70.88 106 ASP A C 1
ATOM 770 O O . ASP A 1 106 ? -18.564 -4.420 7.702 1.00 70.88 106 ASP A O 1
ATOM 774 N N . MET A 1 107 ? -19.470 -4.531 5.652 1.00 68.06 107 MET A N 1
ATOM 775 C CA . MET A 1 107 ? -20.827 -4.141 6.056 1.00 68.06 107 MET A CA 1
ATOM 776 C C . MET A 1 107 ? -21.520 -5.178 6.950 1.00 68.06 107 MET A C 1
ATOM 778 O O . MET A 1 107 ? -22.454 -4.838 7.676 1.00 68.06 107 MET A O 1
ATOM 782 N N . THR A 1 108 ? -21.087 -6.437 6.904 1.00 72.50 108 THR A N 1
ATOM 783 C CA . THR A 1 108 ? -21.670 -7.535 7.687 1.00 72.50 108 THR A CA 1
ATOM 784 C C . THR A 1 108 ? -21.204 -7.472 9.133 1.00 72.50 108 THR A C 1
ATOM 786 O O . THR A 1 108 ? -21.997 -7.646 10.058 1.00 72.50 108 THR A O 1
ATOM 789 N N . THR A 1 109 ? -19.908 -7.227 9.333 1.00 75.38 109 THR A N 1
ATOM 790 C CA . THR A 1 109 ? -19.297 -7.142 10.666 1.00 75.38 109 THR A CA 1
ATOM 791 C C . THR A 1 109 ? -19.246 -5.713 11.201 1.00 75.38 109 THR A C 1
ATOM 793 O O . THR A 1 109 ? -19.132 -5.516 12.410 1.00 75.38 109 THR A O 1
ATOM 796 N N . GLY A 1 110 ? -19.365 -4.715 10.324 1.00 71.25 110 GLY A N 1
ATOM 797 C CA . GLY A 1 110 ? -19.231 -3.299 10.647 1.00 71.25 110 GLY A CA 1
ATOM 798 C C . GLY A 1 110 ? -17.795 -2.884 10.976 1.00 71.25 110 GLY A C 1
ATOM 799 O O . GLY A 1 110 ? -17.600 -1.889 11.679 1.00 71.25 110 GLY A O 1
ATOM 800 N N . VAL A 1 111 ? -16.800 -3.654 10.523 1.00 75.12 111 VAL A N 1
ATOM 801 C CA . VAL A 1 111 ? -15.384 -3.505 10.888 1.00 75.12 111 VAL A CA 1
ATOM 802 C C . VAL A 1 111 ? -14.557 -3.061 9.686 1.00 75.12 111 VAL A C 1
ATOM 804 O O . VAL A 1 111 ? -14.786 -3.475 8.551 1.00 75.12 111 VAL A O 1
ATOM 807 N N . LEU A 1 112 ? -13.563 -2.217 9.962 1.00 76.44 112 LEU A N 1
ATOM 808 C CA . LEU A 1 112 ? -12.544 -1.834 8.999 1.00 76.44 112 LEU A CA 1
ATOM 809 C C . LEU A 1 112 ? -11.357 -2.792 9.067 1.00 76.44 112 LEU A C 1
ATOM 811 O O . LEU A 1 112 ? -10.870 -3.090 10.159 1.00 76.44 112 LEU A O 1
ATOM 815 N N . MET A 1 113 ? -10.882 -3.254 7.915 1.00 80.00 113 MET A N 1
ATOM 816 C CA . MET A 1 113 ? -9.827 -4.260 7.854 1.00 80.00 113 MET A CA 1
ATOM 817 C C . MET A 1 113 ? -8.965 -4.142 6.594 1.00 80.00 113 MET A C 1
ATOM 819 O O . MET A 1 113 ? -9.421 -3.675 5.549 1.00 80.00 113 MET A O 1
ATOM 823 N N . TRP A 1 114 ? -7.705 -4.567 6.703 1.00 83.25 114 TRP A N 1
ATOM 824 C CA . TRP A 1 114 ? -6.825 -4.740 5.553 1.00 83.25 114 TRP A CA 1
ATOM 825 C C . TRP A 1 114 ? -7.076 -6.112 4.913 1.00 83.25 114 TRP A C 1
ATOM 827 O O . TRP A 1 114 ? -7.239 -7.124 5.596 1.00 83.25 114 TRP A O 1
ATOM 837 N N . ILE A 1 115 ? -7.115 -6.166 3.587 1.00 76.94 115 ILE A N 1
ATOM 838 C CA . ILE A 1 115 ? -7.305 -7.401 2.800 1.00 76.94 115 ILE A CA 1
ATOM 839 C C . ILE A 1 115 ? -6.182 -8.426 3.023 1.00 76.94 115 ILE A C 1
ATOM 841 O O . ILE A 1 115 ? -6.433 -9.626 2.911 1.00 76.94 115 ILE A O 1
ATOM 845 N N . ASP A 1 116 ? -4.959 -7.975 3.303 1.00 81.12 116 ASP A N 1
ATOM 846 C CA . ASP A 1 116 ? -3.806 -8.836 3.614 1.00 81.12 116 ASP A CA 1
ATOM 847 C C . ASP A 1 116 ? -3.897 -9.480 5.009 1.00 81.12 116 ASP A C 1
ATOM 849 O O . ASP A 1 116 ? -3.082 -10.337 5.345 1.00 81.12 116 ASP A O 1
ATOM 853 N N . GLY A 1 117 ? -4.902 -9.105 5.809 1.00 83.25 117 GLY A N 1
ATOM 854 C CA . GLY A 1 117 ? -5.120 -9.610 7.161 1.00 83.25 117 GLY A CA 1
ATOM 855 C C . GLY A 1 117 ? -4.271 -8.927 8.234 1.00 83.25 117 GLY A C 1
ATOM 856 O O . GLY A 1 117 ? -4.370 -9.303 9.404 1.00 83.25 117 GLY A O 1
ATOM 857 N N . SER A 1 118 ? -3.461 -7.932 7.872 1.00 86.19 118 SER A N 1
ATOM 858 C CA . SER A 1 118 ? -2.736 -7.111 8.837 1.00 86.19 118 SER A CA 1
ATOM 859 C C . SER A 1 118 ? -3.708 -6.296 9.711 1.00 86.19 118 SER A C 1
ATOM 861 O O . SER A 1 118 ? -4.833 -5.983 9.298 1.00 86.19 118 SER A O 1
ATOM 863 N N . PRO A 1 119 ? -3.326 -5.974 10.959 1.00 85.62 119 PRO A N 1
ATOM 864 C CA . PRO A 1 119 ? -4.174 -5.183 11.841 1.00 85.62 119 PRO A CA 1
ATOM 865 C C . PRO A 1 119 ? -4.348 -3.758 11.306 1.00 85.62 119 PRO A C 1
ATOM 867 O O . PRO A 1 119 ? -3.412 -3.145 10.801 1.00 85.62 119 PRO A O 1
ATOM 870 N N . VAL A 1 120 ? -5.546 -3.197 11.468 1.00 83.31 120 VAL A N 1
ATOM 871 C CA . VAL A 1 120 ? -5.790 -1.774 11.200 1.00 83.31 120 VAL A CA 1
ATOM 872 C C . VAL A 1 120 ? -5.392 -0.963 12.429 1.00 83.31 120 VAL A C 1
ATOM 874 O O . VAL A 1 120 ? -6.207 -0.659 13.298 1.00 83.31 120 VAL A O 1
ATOM 877 N N . ASP A 1 121 ? -4.107 -0.657 12.522 1.00 83.38 121 ASP A N 1
ATOM 878 C CA . ASP A 1 121 ? -3.466 0.091 13.611 1.00 83.38 121 ASP A CA 1
ATOM 879 C C . ASP A 1 121 ? -3.117 1.538 13.227 1.00 83.38 121 ASP A C 1
ATOM 881 O O . ASP A 1 121 ? -2.897 2.383 14.099 1.00 83.38 121 ASP A O 1
ATOM 885 N N . TYR A 1 122 ? -3.146 1.851 11.931 1.00 83.25 122 TYR A N 1
ATOM 886 C CA . TYR A 1 122 ? -2.976 3.192 11.400 1.00 83.25 122 TYR A CA 1
ATOM 887 C C . TYR A 1 122 ? -3.986 3.479 10.284 1.00 83.25 122 TYR A C 1
ATOM 889 O O . TYR A 1 122 ? -4.087 2.763 9.292 1.00 83.25 122 TYR A O 1
ATOM 897 N N . ILE A 1 123 ? -4.731 4.576 10.434 1.00 75.50 123 ILE A N 1
ATOM 898 C CA . ILE A 1 123 ? -5.662 5.082 9.423 1.00 75.50 123 ILE A CA 1
ATOM 899 C C . ILE A 1 123 ? -5.409 6.574 9.264 1.00 75.50 123 ILE A C 1
ATOM 901 O O . ILE A 1 12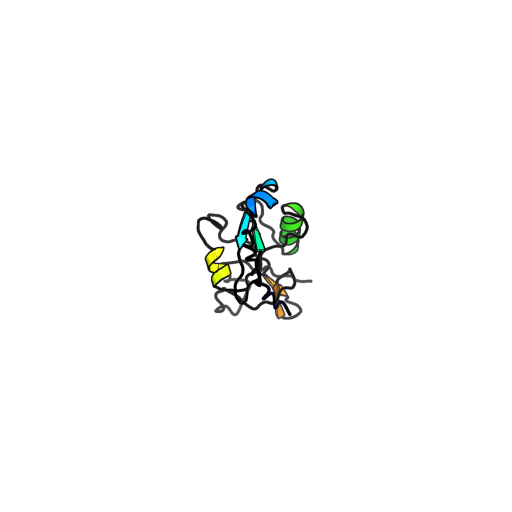3 ? -5.455 7.331 10.236 1.00 75.50 123 ILE A O 1
ATOM 905 N N . ARG A 1 124 ? -5.218 7.012 8.020 1.00 72.00 124 ARG A N 1
ATOM 906 C CA . ARG A 1 124 ? -5.126 8.429 7.668 1.00 72.00 124 ARG A CA 1
ATOM 907 C C . ARG A 1 124 ? -6.271 8.834 6.750 1.00 72.00 124 ARG A C 1
ATOM 909 O O . ARG A 1 124 ? -6.070 9.121 5.576 1.00 72.00 124 ARG A O 1
ATOM 916 N N . ALA A 1 125 ? -7.474 8.869 7.306 1.00 62.00 125 ALA A N 1
ATOM 917 C CA . ALA A 1 125 ? -8.669 9.319 6.608 1.00 62.00 125 ALA A CA 1
ATOM 918 C C . ALA A 1 125 ? -9.341 10.465 7.379 1.00 62.00 125 ALA A C 1
ATOM 920 O O . ALA A 1 125 ? -9.233 10.519 8.608 1.00 62.00 125 ALA A O 1
ATOM 921 N N . PRO A 1 126 ? -10.045 11.392 6.707 1.00 51.12 126 PRO A N 1
ATOM 922 C CA . PRO A 1 126 ? -10.907 12.332 7.405 1.00 51.12 126 PRO A CA 1
ATOM 923 C C . PRO A 1 126 ? -12.060 11.552 8.062 1.00 51.12 126 PRO A C 1
ATOM 925 O O . PRO A 1 126 ? -13.051 11.226 7.419 1.00 51.12 126 PRO A O 1
ATOM 928 N N . LEU A 1 127 ? -11.929 11.253 9.361 1.00 47.50 127 LEU A N 1
ATOM 929 C CA . LEU A 1 127 ? -12.922 10.531 10.180 1.00 47.50 127 LEU A CA 1
ATOM 930 C C . LEU A 1 127 ? -14.215 11.336 10.434 1.00 47.50 127 LEU A C 1
ATOM 932 O O . LEU A 1 127 ? -15.042 10.952 11.254 1.00 47.50 127 LEU A O 1
ATOM 936 N N . THR A 1 128 ? -14.390 12.488 9.784 1.00 45.53 128 THR A N 1
ATOM 937 C CA . THR A 1 128 ? -15.489 13.427 10.053 1.00 45.53 128 THR A CA 1
ATO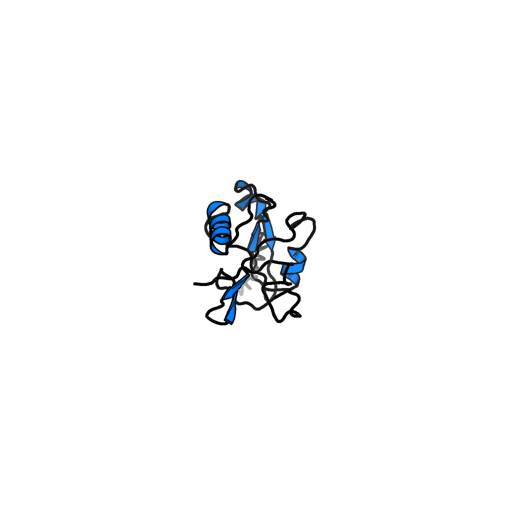M 938 C C . THR A 1 128 ? -16.796 13.072 9.349 1.00 45.53 128 THR A C 1
ATOM 940 O O . THR A 1 128 ? -17.746 13.843 9.446 1.00 45.53 128 THR A O 1
ATOM 943 N N . SER A 1 129 ? -16.868 11.946 8.638 1.00 41.97 129 SER A N 1
ATOM 944 C CA . SER A 1 129 ? -18.095 11.515 7.975 1.00 41.97 129 SER A CA 1
ATOM 945 C C . SER A 1 129 ? -18.682 10.286 8.639 1.00 41.97 129 SER A C 1
ATOM 947 O O . SER A 1 129 ? -18.038 9.248 8.741 1.00 41.97 129 SER A O 1
ATOM 949 N N . THR A 1 130 ? -19.938 10.410 9.056 1.00 43.25 130 THR A N 1
ATOM 950 C CA . THR A 1 130 ? -20.784 9.295 9.495 1.00 43.25 130 THR A CA 1
ATOM 951 C C . THR A 1 130 ? -21.209 8.388 8.336 1.00 43.25 130 THR A C 1
ATOM 953 O O . THR A 1 130 ? -21.907 7.406 8.561 1.00 43.25 130 THR A O 1
ATOM 956 N N . ASP A 1 131 ? -20.811 8.730 7.110 1.00 45.78 131 ASP A N 1
ATOM 957 C CA . ASP A 1 131 ? -21.009 7.949 5.900 1.00 45.78 131 ASP A CA 1
ATOM 958 C C . ASP A 1 131 ? -19.638 7.677 5.240 1.00 45.78 131 ASP A C 1
ATOM 960 O O . ASP A 1 131 ? -19.073 8.570 4.590 1.00 45.78 131 ASP A O 1
ATOM 964 N N . PRO A 1 132 ? -19.070 6.469 5.410 1.00 48.81 132 PRO A N 1
ATOM 965 C CA . PRO A 1 132 ? -17.781 6.108 4.821 1.00 48.81 132 PRO A CA 1
ATOM 966 C C . PRO A 1 132 ? -17.821 6.041 3.284 1.00 48.81 132 PRO A C 1
ATOM 968 O O . PRO A 1 132 ? -16.770 5.934 2.658 1.00 48.81 132 PRO A O 1
ATOM 971 N N . THR A 1 133 ? -19.004 6.132 2.662 1.00 46.97 133 THR A N 1
ATOM 972 C CA . THR A 1 133 ? -19.188 5.926 1.218 1.00 46.97 133 THR A CA 1
ATOM 973 C C . THR A 1 133 ? -19.122 7.208 0.380 1.00 46.97 133 THR A C 1
ATOM 975 O O . THR A 1 133 ? -18.823 7.137 -0.810 1.00 46.97 133 THR A O 1
ATOM 978 N N . THR A 1 134 ? -19.354 8.395 0.962 1.00 39.09 134 THR A N 1
ATOM 979 C CA . THR A 1 134 ? -19.573 9.629 0.170 1.00 39.09 134 THR A CA 1
ATOM 980 C C . THR A 1 134 ? -18.496 10.711 0.288 1.00 39.09 134 THR A C 1
ATOM 982 O O . THR A 1 134 ? -18.428 11.580 -0.582 1.00 39.09 134 THR A O 1
ATOM 985 N N . THR A 1 135 ? -17.616 10.690 1.296 1.00 36.47 135 THR A N 1
ATOM 986 C CA . THR A 1 135 ? -16.645 11.793 1.515 1.00 36.47 135 THR A CA 1
ATOM 987 C C . THR A 1 135 ? -15.205 11.364 1.804 1.00 36.47 135 THR A C 1
ATOM 989 O O . THR A 1 135 ? -14.350 12.221 2.021 1.00 36.47 135 THR A O 1
ATOM 992 N N . MET A 1 136 ? -14.886 10.069 1.795 1.00 43.38 136 MET A N 1
ATOM 993 C CA . MET A 1 136 ? -13.512 9.571 1.974 1.00 43.38 136 MET A CA 1
ATOM 994 C C . MET A 1 136 ? -12.790 9.428 0.622 1.00 43.38 136 MET A C 1
ATOM 996 O O . MET A 1 136 ? -12.149 8.424 0.344 1.00 43.38 136 MET A O 1
ATOM 1000 N N . GLN A 1 137 ? -12.877 10.458 -0.231 1.00 36.19 137 GLN A N 1
ATOM 1001 C CA . GLN A 1 137 ? -12.267 10.493 -1.576 1.00 36.19 137 GLN A CA 1
ATOM 1002 C C . GLN A 1 137 ? -10.733 10.653 -1.584 1.00 36.19 137 GLN A C 1
ATOM 1004 O O . GLN A 1 137 ? -10.131 10.966 -2.609 1.00 36.19 137 GLN A O 1
ATOM 1009 N N . GLY A 1 138 ? -10.075 10.447 -0.448 1.00 38.50 138 GLY A N 1
ATOM 1010 C CA . GLY A 1 138 ? -8.630 10.307 -0.386 1.00 38.50 138 GLY A CA 1
ATOM 1011 C C . GLY A 1 138 ? -8.337 8.934 0.179 1.00 38.50 138 GLY A C 1
ATOM 1012 O O . GLY A 1 138 ? -8.566 8.745 1.371 1.00 38.50 138 GLY A O 1
ATOM 1013 N N . TRP A 1 139 ? -7.807 8.046 -0.668 1.00 45.22 139 TRP A N 1
ATOM 1014 C CA . TRP A 1 139 ? -7.443 6.655 -0.361 1.00 45.22 139 TRP A CA 1
ATOM 1015 C C . TRP A 1 139 ? -8.690 5.770 -0.212 1.00 45.22 139 TRP A C 1
ATOM 1017 O O . TRP A 1 139 ? -9.199 5.550 0.882 1.00 45.22 139 TRP A O 1
ATOM 1027 N N . PHE A 1 140 ? -9.243 5.369 -1.362 1.00 47.81 140 PHE A N 1
ATOM 1028 C CA . PHE A 1 140 ? -10.601 4.839 -1.477 1.00 47.81 140 PHE A CA 1
ATOM 1029 C C . PHE A 1 140 ? -10.791 3.495 -0.767 1.00 47.81 140 PHE A C 1
ATOM 1031 O O . PHE A 1 140 ? -10.008 2.562 -0.933 1.00 47.81 140 PHE A O 1
ATOM 1038 N N . PHE A 1 141 ? -11.890 3.440 -0.018 1.00 42.09 141 PHE A N 1
ATOM 1039 C CA . PHE A 1 141 ? -12.550 2.240 0.472 1.00 42.09 141 PHE A CA 1
ATOM 1040 C C . PHE A 1 141 ? -13.432 1.677 -0.641 1.00 42.09 141 PHE A C 1
ATOM 1042 O O . PHE A 1 141 ? -14.016 2.445 -1.407 1.00 42.09 141 PHE A O 1
ATOM 1049 N N . ASP A 1 142 ? -13.594 0.362 -0.678 1.00 40.25 142 ASP A N 1
ATOM 1050 C CA . ASP A 1 142 ? -14.682 -0.271 -1.417 1.00 40.25 142 ASP A CA 1
ATOM 1051 C C . ASP A 1 142 ? -15.693 -0.907 -0.442 1.00 40.25 142 ASP A C 1
ATOM 1053 O O . ASP A 1 142 ? -15.342 -1.308 0.676 1.00 40.25 142 ASP A O 1
ATOM 1057 N N . VAL A 1 143 ? -16.964 -0.924 -0.850 1.00 38.72 143 VAL A N 1
ATOM 1058 C CA . VAL A 1 143 ? -18.105 -1.457 -0.098 1.00 38.72 143 VAL A CA 1
ATOM 1059 C C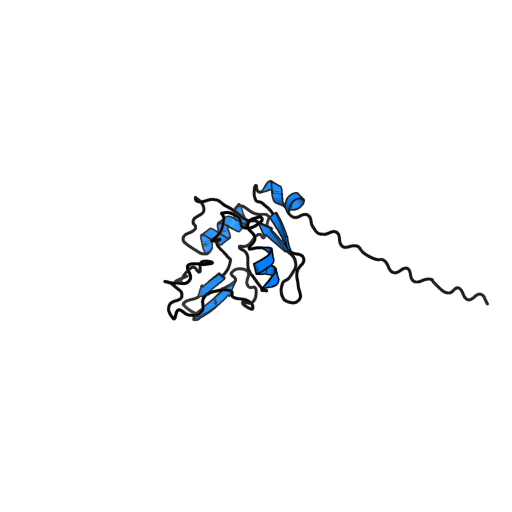 . VAL A 1 143 ? -18.373 -2.876 -0.584 1.00 38.72 143 VAL A C 1
ATOM 1061 O O . VAL A 1 143 ? -18.964 -3.074 -1.643 1.00 38.72 143 VAL A O 1
ATOM 1064 N N . ILE A 1 144 ? -18.019 -3.879 0.220 1.00 36.53 144 ILE A N 1
ATOM 1065 C CA . ILE A 1 144 ? -18.409 -5.261 -0.074 1.00 36.53 144 ILE A CA 1
ATOM 1066 C C . ILE A 1 144 ? -19.788 -5.523 0.536 1.00 36.53 144 ILE A C 1
ATOM 1068 O O . ILE A 1 144 ? -19.969 -5.481 1.755 1.00 36.53 144 ILE A O 1
ATOM 1072 N N . THR A 1 145 ? -20.761 -5.828 -0.321 1.00 38.75 145 THR A N 1
ATOM 1073 C CA . THR A 1 145 ? -21.985 -6.536 0.075 1.00 38.75 145 THR A CA 1
ATOM 1074 C C . THR A 1 145 ? -21.813 -7.991 -0.346 1.00 38.75 145 THR A C 1
ATOM 1076 O O . THR A 1 145 ? -21.646 -8.266 -1.532 1.00 38.75 145 THR A O 1
ATOM 1079 N N . LEU A 1 146 ? -21.740 -8.899 0.632 1.00 37.16 146 LEU A N 1
ATOM 1080 C CA . LEU A 1 146 ? -21.678 -10.345 0.393 1.00 37.16 146 LEU A CA 1
ATOM 1081 C C . LEU A 1 146 ? -23.053 -10.899 0.001 1.00 37.16 146 LEU A C 1
ATOM 1083 O O . LEU A 1 146 ? -24.060 -10.439 0.590 1.00 37.16 146 LEU A O 1
#